Protein AF-A0A1R1PST6-F1 (afdb_monomer_lite)

Radius of gyration: 23.22 Å; chains: 1; bounding box: 46×47×78 Å

pLDDT: mean 71.59, std 16.79, range [32.56, 90.56]

Structure (mmCIF, N/CA/C/O backbone):
data_AF-A0A1R1PST6-F1
#
_entry.id   AF-A0A1R1PST6-F1
#
loop_
_atom_site.group_PDB
_atom_site.id
_atom_site.type_symbol
_atom_site.label_atom_id
_atom_site.label_alt_id
_atom_site.label_comp_id
_atom_site.label_asym_id
_atom_site.label_entity_id
_atom_site.label_seq_id
_atom_site.pdbx_PDB_ins_code
_atom_site.Cartn_x
_atom_site.Cartn_y
_atom_site.Cartn_z
_atom_site.occupancy
_atom_site.B_iso_or_equiv
_atom_site.auth_seq_id
_atom_site.auth_comp_id
_atom_site.auth_asym_id
_atom_site.auth_atom_id
_atom_site.pdbx_PDB_model_num
ATOM 1 N N . MET A 1 1 ? -26.774 -30.133 28.626 1.00 38.41 1 MET A N 1
ATOM 2 C CA . MET A 1 1 ? -25.599 -29.454 28.046 1.00 38.41 1 MET A CA 1
ATOM 3 C C . MET A 1 1 ? -25.748 -29.560 26.541 1.00 38.41 1 MET A C 1
ATOM 5 O O . MET A 1 1 ? -25.426 -30.601 25.991 1.00 38.41 1 MET A O 1
ATOM 9 N N . SER A 1 2 ? -26.369 -28.562 25.912 1.00 40.72 2 SER A N 1
ATOM 10 C CA . SER A 1 2 ? -26.544 -28.528 24.457 1.00 40.72 2 SER A CA 1
ATOM 11 C C . SER A 1 2 ? -25.652 -27.425 23.917 1.00 40.72 2 SER A C 1
ATOM 13 O O . SER A 1 2 ? -25.872 -26.252 24.216 1.00 40.72 2 SER A O 1
ATOM 15 N N . ASN A 1 3 ? -24.622 -27.833 23.184 1.00 41.47 3 ASN A N 1
ATOM 16 C CA . ASN A 1 3 ? -23.716 -26.947 22.475 1.00 41.47 3 ASN A CA 1
ATOM 17 C C . ASN A 1 3 ? -24.488 -26.320 21.313 1.00 41.47 3 ASN A C 1
ATOM 19 O O . ASN A 1 3 ? -24.920 -27.023 20.403 1.00 41.47 3 ASN A O 1
ATOM 23 N N . ASN A 1 4 ? -24.697 -25.008 21.375 1.00 40.62 4 ASN A N 1
ATOM 24 C CA . ASN A 1 4 ? -25.175 -24.224 20.247 1.00 40.62 4 ASN A CA 1
ATOM 25 C C . ASN A 1 4 ? -23.941 -23.657 19.541 1.00 40.62 4 ASN A C 1
ATOM 27 O O . ASN A 1 4 ? -23.483 -22.563 19.868 1.00 40.62 4 ASN A O 1
ATOM 31 N N . GLU A 1 5 ? -23.368 -24.435 18.625 1.00 47.00 5 GLU A N 1
ATOM 32 C CA . GLU A 1 5 ? -22.389 -23.933 17.663 1.00 47.00 5 GLU A CA 1
ATOM 33 C C . GLU A 1 5 ? -23.134 -22.990 16.715 1.00 47.00 5 GLU A C 1
ATOM 35 O O . GLU A 1 5 ? -23.803 -23.399 15.765 1.00 47.00 5 GLU A O 1
ATOM 40 N N . GLY A 1 6 ? -23.097 -21.702 17.056 1.00 45.56 6 GLY A N 1
ATOM 41 C CA . GLY A 1 6 ? -23.599 -20.631 16.215 1.00 45.56 6 GLY A CA 1
ATOM 42 C C . GLY A 1 6 ? -22.804 -20.610 14.920 1.00 45.56 6 GLY A C 1
ATOM 43 O O . GLY A 1 6 ? -21.689 -20.102 14.875 1.00 45.56 6 GLY A O 1
ATOM 44 N N . ASN A 1 7 ? -23.397 -21.179 13.877 1.00 48.12 7 ASN A N 1
ATOM 45 C CA . ASN A 1 7 ? -22.926 -21.118 12.506 1.00 48.12 7 ASN A CA 1
ATOM 46 C C . ASN A 1 7 ? -22.990 -19.650 12.043 1.00 48.12 7 ASN A C 1
ATOM 48 O O . ASN A 1 7 ? -24.009 -19.189 11.522 1.00 48.12 7 ASN A O 1
ATOM 52 N N . HIS A 1 8 ? -21.947 -18.869 12.338 1.00 51.50 8 HIS A N 1
ATOM 53 C CA . HIS A 1 8 ? -21.848 -17.489 11.886 1.00 51.50 8 HIS A CA 1
ATOM 54 C C . HIS A 1 8 ? -21.608 -17.544 10.381 1.00 51.50 8 HIS A C 1
ATOM 56 O O . HIS A 1 8 ? -20.571 -18.002 9.912 1.00 51.50 8 HIS A O 1
ATOM 62 N N . THR A 1 9 ? -22.636 -17.194 9.615 1.00 56.50 9 THR A N 1
ATOM 63 C CA . THR A 1 9 ? -22.562 -17.207 8.159 1.00 56.50 9 THR A CA 1
ATOM 64 C C . THR A 1 9 ? -21.662 -16.048 7.758 1.00 56.50 9 THR A C 1
ATOM 66 O O . THR A 1 9 ? -22.107 -14.903 7.729 1.00 56.50 9 THR A O 1
ATOM 69 N N . ASP A 1 10 ? -20.389 -16.349 7.524 1.00 71.12 10 ASP A N 1
ATOM 70 C CA . ASP A 1 10 ? -19.322 -15.387 7.243 1.00 71.12 10 ASP A CA 1
ATOM 71 C C . ASP A 1 10 ? -19.417 -14.893 5.789 1.00 71.12 10 ASP A C 1
ATOM 73 O O . ASP A 1 10 ? -18.564 -15.127 4.932 1.00 71.12 10 ASP A O 1
ATOM 77 N N . MET A 1 11 ? -20.572 -14.318 5.450 1.00 76.88 11 MET A N 1
ATOM 78 C CA . MET A 1 11 ? -20.839 -13.819 4.113 1.00 76.88 11 MET A CA 1
ATOM 79 C C . MET A 1 11 ? -20.208 -12.427 3.983 1.00 76.88 11 MET A C 1
ATOM 81 O O . MET A 1 11 ? -20.511 -11.548 4.798 1.00 76.88 11 MET A O 1
ATOM 85 N N . PRO A 1 12 ? -19.359 -12.184 2.967 1.00 81.56 12 PRO A N 1
ATOM 86 C CA . PRO A 1 12 ? -18.695 -10.900 2.816 1.00 81.56 12 PRO A CA 1
ATOM 87 C C . PRO A 1 12 ? -19.724 -9.776 2.622 1.00 81.56 12 PRO A C 1
ATOM 89 O O . PRO A 1 12 ? -20.776 -9.981 2.002 1.00 81.56 12 PRO A O 1
ATOM 92 N N . PRO A 1 13 ? -19.438 -8.565 3.125 1.00 86.12 13 PRO A N 1
ATOM 93 C CA . PRO A 1 13 ? -20.353 -7.442 3.012 1.00 86.12 13 PRO A CA 1
ATOM 94 C C . PRO A 1 13 ? -20.580 -7.057 1.543 1.00 86.12 13 PRO A C 1
ATOM 96 O O . PRO A 1 13 ? -19.712 -7.225 0.688 1.00 86.12 13 PRO A O 1
ATOM 99 N N . GLN A 1 14 ? -21.748 -6.482 1.250 1.00 83.94 14 GLN A N 1
ATOM 100 C CA . GLN A 1 14 ? -22.181 -6.156 -0.118 1.00 83.94 14 GLN A CA 1
ATOM 101 C C . GLN A 1 14 ? -21.165 -5.313 -0.903 1.00 83.94 14 GLN A C 1
ATOM 103 O O . GLN A 1 14 ? -20.931 -5.568 -2.082 1.00 83.94 14 GLN A O 1
ATOM 108 N N . TRP A 1 15 ? -20.516 -4.346 -0.249 1.00 83.38 15 TRP A N 1
ATOM 109 C CA . TRP A 1 15 ? -19.494 -3.518 -0.893 1.00 83.38 15 TRP A CA 1
ATOM 110 C C . TRP A 1 15 ? -18.277 -4.342 -1.348 1.00 83.38 15 TRP A C 1
ATOM 112 O O . TRP A 1 15 ? -17.691 -4.042 -2.386 1.00 83.38 15 TRP A O 1
ATOM 122 N N . ALA A 1 16 ? -17.908 -5.393 -0.607 1.00 86.00 16 ALA A N 1
ATOM 123 C CA . ALA A 1 16 ? -16.779 -6.252 -0.952 1.00 86.00 16 ALA A CA 1
ATOM 124 C C . ALA A 1 16 ? -17.117 -7.104 -2.180 1.00 86.00 16 ALA A C 1
ATOM 126 O O . ALA A 1 16 ? -16.324 -7.168 -3.116 1.00 86.00 16 ALA A O 1
ATOM 127 N N . LEU A 1 17 ? -18.332 -7.663 -2.224 1.00 87.69 17 LEU A N 1
ATOM 128 C CA . LEU A 1 17 ? -18.841 -8.401 -3.384 1.00 87.69 17 LEU A CA 1
ATOM 129 C C . LEU A 1 17 ? -18.852 -7.541 -4.654 1.00 87.69 17 LEU A C 1
ATOM 131 O O . LEU A 1 17 ? -18.402 -7.996 -5.704 1.00 87.69 17 LEU A O 1
ATOM 135 N N . GLN A 1 18 ? -19.299 -6.285 -4.547 1.00 87.12 18 GLN A N 1
ATOM 136 C CA . GLN A 1 18 ? -19.292 -5.337 -5.665 1.00 87.12 18 GLN A CA 1
ATOM 137 C C . GLN A 1 18 ? -17.876 -5.087 -6.196 1.00 87.12 18 GLN A C 1
ATOM 139 O O . GLN A 1 18 ? -17.662 -5.110 -7.406 1.00 87.12 18 GLN A O 1
ATOM 144 N N . LEU A 1 19 ? -16.892 -4.879 -5.314 1.00 85.75 19 LEU A N 1
ATOM 145 C CA . LEU A 1 19 ? -15.499 -4.695 -5.731 1.00 85.75 19 LEU A CA 1
ATOM 146 C C . LEU A 1 19 ? -14.936 -5.949 -6.406 1.00 85.75 19 LEU A C 1
ATOM 148 O O . LEU A 1 19 ? -14.288 -5.840 -7.446 1.00 85.75 19 LEU A O 1
ATOM 152 N N . THR A 1 20 ? -15.216 -7.136 -5.863 1.00 87.38 20 THR A N 1
ATOM 153 C CA . THR A 1 20 ? -14.805 -8.404 -6.478 1.00 87.38 20 THR A CA 1
ATOM 154 C C . THR A 1 20 ? -15.401 -8.574 -7.875 1.00 87.38 20 THR A C 1
ATOM 156 O O . THR A 1 20 ? -14.705 -8.995 -8.797 1.00 87.38 20 THR A O 1
ATOM 159 N N . GLU A 1 21 ? -16.674 -8.231 -8.061 1.00 89.62 21 GLU A N 1
ATOM 160 C CA . GLU A 1 21 ? -17.330 -8.288 -9.368 1.00 89.62 21 GLU A CA 1
ATOM 161 C C . GLU A 1 21 ? -16.710 -7.301 -10.367 1.00 89.62 21 GLU A C 1
ATOM 163 O O . GLU A 1 21 ? -16.428 -7.672 -11.509 1.00 89.62 21 GLU A O 1
ATOM 168 N N . GLN A 1 22 ? -16.418 -6.069 -9.933 1.00 85.81 22 GLN A N 1
ATOM 169 C CA . GLN A 1 22 ? -15.731 -5.080 -10.769 1.00 85.81 22 GLN A CA 1
ATOM 170 C C . GLN A 1 22 ? -14.346 -5.571 -11.214 1.00 85.81 22 GLN A C 1
ATOM 172 O O . GLN A 1 22 ? -14.005 -5.428 -12.388 1.00 85.81 22 GLN A O 1
ATOM 177 N N . ILE A 1 23 ? -13.567 -6.190 -10.320 1.00 88.38 23 ILE A N 1
ATOM 178 C CA . ILE A 1 23 ? -12.255 -6.764 -10.660 1.00 88.38 23 ILE A CA 1
ATOM 179 C C . ILE A 1 23 ? -12.405 -7.865 -11.718 1.00 88.38 23 ILE A C 1
ATOM 181 O O . ILE A 1 23 ? -11.760 -7.791 -12.763 1.00 88.38 23 ILE A O 1
ATOM 185 N N . LYS A 1 24 ? -13.321 -8.823 -11.518 1.00 88.38 24 LYS A N 1
ATOM 186 C CA . LYS A 1 24 ? -13.577 -9.907 -12.488 1.00 88.38 24 LYS A CA 1
ATOM 187 C C . LYS A 1 24 ? -13.981 -9.381 -13.865 1.00 88.38 24 LYS A C 1
ATOM 189 O O . LYS A 1 24 ? -13.565 -9.915 -14.897 1.00 88.38 24 LYS A O 1
ATOM 194 N N . LEU A 1 25 ? -14.786 -8.320 -13.900 1.00 90.56 25 LEU A N 1
ATOM 195 C CA . LEU A 1 25 ? -15.172 -7.667 -15.148 1.00 90.56 25 LEU A CA 1
ATOM 196 C C . LEU A 1 25 ? -13.955 -7.066 -15.866 1.00 90.56 25 LEU A C 1
ATOM 198 O O . LEU A 1 25 ? -13.836 -7.198 -17.086 1.00 90.56 25 LEU A O 1
ATOM 202 N N . LEU A 1 26 ? -13.050 -6.420 -15.129 1.00 81.50 26 LEU A N 1
ATOM 203 C CA . LEU A 1 26 ? -11.820 -5.853 -15.685 1.00 81.50 26 LEU A CA 1
ATOM 204 C C . LEU A 1 26 ? -10.879 -6.942 -16.215 1.00 81.50 26 LEU A C 1
ATOM 206 O O . LEU A 1 26 ? -10.379 -6.813 -17.330 1.00 81.50 26 LEU A O 1
ATOM 210 N N . GLU A 1 27 ? -10.697 -8.038 -15.481 1.00 86.50 27 GLU A N 1
ATOM 211 C CA . GLU A 1 27 ? -9.893 -9.191 -15.916 1.00 86.50 27 GLU A CA 1
ATOM 212 C C . GLU A 1 27 ? -10.449 -9.827 -17.197 1.00 86.50 27 GLU A C 1
ATOM 214 O O . GLU A 1 27 ? -9.701 -10.147 -18.125 1.00 86.50 27 GLU A O 1
ATOM 219 N N . THR A 1 28 ? -11.777 -9.946 -17.291 1.00 87.94 28 THR A N 1
ATOM 220 C CA . THR A 1 28 ? -12.460 -10.454 -18.490 1.00 87.94 28 THR A CA 1
ATOM 221 C C . THR A 1 28 ? -12.220 -9.536 -19.691 1.00 87.94 28 THR A C 1
ATOM 223 O O . THR A 1 28 ? -11.921 -10.010 -20.789 1.00 87.94 28 THR A O 1
ATOM 226 N N . ARG A 1 29 ? -12.287 -8.212 -19.489 1.00 79.50 29 ARG A N 1
ATOM 227 C CA . ARG A 1 29 ? -11.980 -7.220 -20.533 1.00 79.50 29 ARG A CA 1
ATOM 228 C C . ARG A 1 29 ? -10.528 -7.325 -20.994 1.00 79.50 29 ARG A C 1
ATOM 230 O O . ARG A 1 29 ? -10.291 -7.389 -22.197 1.00 79.50 29 ARG A O 1
ATOM 237 N N . LEU A 1 30 ? -9.575 -7.410 -20.067 1.00 75.50 30 LEU A N 1
ATOM 238 C CA . LEU A 1 30 ? -8.151 -7.569 -20.385 1.00 75.50 30 LEU A CA 1
ATOM 239 C C . LEU A 1 30 ? -7.878 -8.870 -21.155 1.00 75.50 30 LEU A C 1
ATOM 241 O O . LEU A 1 30 ? -7.162 -8.856 -22.152 1.00 75.50 30 LEU A O 1
ATOM 245 N N . SER A 1 31 ? -8.527 -9.970 -20.768 1.00 74.56 31 SER A N 1
ATOM 246 C CA . SER A 1 31 ? -8.419 -11.265 -21.455 1.00 74.56 31 SER A CA 1
ATOM 247 C C . SER A 1 31 ? -9.008 -11.244 -22.873 1.00 74.56 31 SER A C 1
ATOM 249 O O . SER A 1 31 ? -8.560 -11.984 -23.748 1.00 74.56 31 SER A O 1
ATOM 251 N N . SER A 1 32 ? -10.001 -10.385 -23.129 1.00 61.50 32 SER A N 1
ATOM 252 C CA . SER A 1 32 ? -10.612 -10.223 -24.455 1.00 61.50 32 SER A CA 1
ATOM 253 C C . SER A 1 32 ? -9.773 -9.383 -25.431 1.00 61.50 32 SER A C 1
ATOM 255 O O . SER A 1 32 ? -9.890 -9.568 -26.639 1.00 61.50 32 SER A O 1
ATOM 257 N N . VAL A 1 33 ? -8.878 -8.522 -24.928 1.00 55.41 33 VAL A N 1
ATOM 258 C CA . VAL A 1 33 ? -7.982 -7.675 -25.745 1.00 55.41 33 VAL A CA 1
ATOM 259 C C . VAL A 1 33 ? -6.796 -8.471 -26.329 1.00 55.41 33 VAL A C 1
ATOM 261 O O . VAL A 1 33 ? -6.158 -8.022 -27.275 1.00 55.41 33 VAL A O 1
ATOM 264 N N . GLY A 1 34 ? -6.538 -9.692 -25.843 1.00 47.00 34 GLY A N 1
ATOM 265 C CA . GLY A 1 34 ? -5.442 -10.563 -26.297 1.00 47.00 34 GLY A CA 1
ATOM 266 C C . GLY A 1 34 ? -5.690 -11.391 -27.570 1.00 47.00 34 GLY A C 1
ATOM 267 O O . GLY A 1 34 ? -4.836 -12.196 -27.929 1.00 47.00 34 GLY A O 1
ATOM 268 N N . ARG A 1 35 ? -6.831 -11.240 -28.258 1.00 40.50 35 ARG A N 1
ATOM 269 C CA . ARG A 1 35 ? -7.097 -11.887 -29.561 1.00 40.50 35 ARG A CA 1
ATOM 270 C C . ARG A 1 35 ? -7.382 -10.844 -30.639 1.00 40.50 35 ARG A C 1
ATOM 272 O O . ARG A 1 35 ? -8.520 -10.660 -31.060 1.00 40.50 35 ARG A O 1
ATOM 279 N N . GLY A 1 36 ? -6.329 -10.162 -31.082 1.00 37.09 36 GLY A N 1
ATOM 280 C CA . GLY A 1 36 ? -6.323 -9.564 -32.418 1.00 37.09 36 GLY A CA 1
ATOM 281 C C . GLY A 1 36 ? -6.257 -10.676 -33.477 1.00 37.09 36 GLY A C 1
ATOM 282 O O . GLY A 1 36 ? -5.661 -11.718 -33.202 1.00 37.09 36 GLY A O 1
ATOM 283 N N . PRO A 1 37 ? -6.895 -10.514 -34.649 1.00 39.12 37 PRO A N 1
ATOM 284 C CA . PRO A 1 37 ? -6.870 -11.527 -35.697 1.00 39.12 37 PRO A CA 1
ATOM 285 C C . PRO A 1 37 ? -5.446 -11.710 -36.236 1.00 39.12 37 PRO A C 1
ATOM 287 O O . PRO A 1 37 ? -4.715 -10.733 -36.400 1.00 39.12 37 PRO A O 1
ATOM 290 N N . ASP A 1 38 ? -5.079 -12.960 -36.529 1.00 37.66 38 ASP A N 1
ATOM 291 C CA . ASP A 1 38 ? -3.867 -13.330 -37.259 1.00 37.66 38 ASP A CA 1
ATOM 292 C C . ASP A 1 38 ? -3.796 -12.547 -38.579 1.00 37.66 38 ASP A C 1
ATOM 294 O O . ASP A 1 38 ? -4.468 -12.880 -39.559 1.00 37.66 38 ASP A O 1
ATOM 298 N N . ILE A 1 39 ? -2.984 -11.489 -38.626 1.00 38.25 39 ILE A N 1
ATOM 299 C CA . ILE A 1 39 ? -2.639 -10.845 -39.891 1.00 38.25 39 ILE A CA 1
ATOM 300 C C . ILE A 1 39 ? -1.515 -11.669 -40.509 1.00 38.25 39 ILE A C 1
ATOM 302 O O . ILE A 1 39 ? -0.342 -11.536 -40.159 1.00 38.25 39 ILE A O 1
ATOM 306 N N . ALA A 1 40 ? -1.903 -12.556 -41.425 1.00 35.28 40 ALA A N 1
ATOM 307 C CA . ALA A 1 40 ? -0.992 -13.208 -42.350 1.00 35.28 40 ALA A CA 1
ATOM 308 C C . ALA A 1 40 ? -0.087 -12.156 -43.017 1.00 35.28 40 ALA A C 1
ATOM 310 O O . ALA A 1 40 ? -0.570 -11.144 -43.527 1.00 35.28 40 ALA A O 1
ATOM 311 N N . MET A 1 41 ? 1.227 -12.403 -43.009 1.00 39.97 41 MET A N 1
ATOM 312 C CA . MET A 1 41 ? 2.223 -11.573 -43.689 1.00 39.97 41 MET A CA 1
ATOM 313 C C . MET A 1 41 ? 1.859 -11.398 -45.171 1.00 39.97 41 MET A C 1
ATOM 315 O O . MET A 1 41 ? 2.040 -12.315 -45.971 1.00 39.97 41 MET A O 1
ATOM 319 N N . ALA A 1 42 ? 1.408 -10.204 -45.544 1.00 34.28 42 ALA A N 1
ATOM 320 C CA . ALA A 1 42 ? 1.399 -9.731 -46.923 1.00 34.28 42 ALA A CA 1
ATOM 321 C C . ALA A 1 42 ? 2.413 -8.578 -47.054 1.00 34.28 42 ALA A C 1
ATOM 323 O O . ALA A 1 42 ? 2.571 -7.796 -46.112 1.00 34.28 42 ALA A O 1
ATOM 324 N N . PRO A 1 43 ? 3.154 -8.491 -48.173 1.00 36.66 43 PRO A N 1
ATOM 325 C CA . PRO A 1 43 ? 4.300 -7.603 -48.293 1.00 36.66 43 PRO A CA 1
ATOM 326 C C . PRO A 1 43 ? 3.859 -6.144 -48.423 1.00 36.66 43 PRO A C 1
ATOM 328 O O . PRO A 1 43 ? 2.918 -5.817 -49.142 1.00 36.66 43 PRO A O 1
ATOM 331 N N . VAL A 1 44 ? 4.586 -5.282 -47.719 1.00 38.38 44 VAL A N 1
ATOM 332 C CA . VAL A 1 44 ? 4.362 -3.840 -47.587 1.00 38.38 44 VAL A CA 1
ATOM 333 C C . VAL A 1 44 ? 4.651 -3.126 -48.916 1.00 38.38 44 VAL A C 1
ATOM 335 O O . VAL A 1 44 ? 5.806 -3.146 -49.352 1.00 38.38 44 VAL A O 1
ATOM 338 N N . PRO A 1 45 ? 3.684 -2.446 -49.564 1.00 32.56 45 PRO A N 1
ATOM 339 C CA . PRO A 1 45 ? 4.017 -1.384 -50.492 1.00 32.56 45 PRO A CA 1
ATOM 340 C C . PRO A 1 45 ? 4.276 -0.100 -49.700 1.00 32.56 45 PRO A C 1
ATOM 342 O O . PRO A 1 45 ? 3.531 0.277 -48.797 1.00 32.56 45 PRO A O 1
ATOM 345 N N . ALA A 1 46 ? 5.395 0.531 -50.029 1.00 41.56 46 ALA A N 1
ATOM 346 C CA . ALA A 1 46 ? 5.860 1.759 -49.423 1.00 41.56 46 ALA A CA 1
ATOM 347 C C . ALA A 1 46 ? 4.873 2.922 -49.615 1.00 41.56 46 ALA A C 1
ATOM 349 O O . ALA A 1 46 ? 4.285 3.076 -50.685 1.00 41.56 46 ALA A O 1
ATOM 350 N N . SER A 1 47 ? 4.857 3.789 -48.600 1.00 52.00 47 SER A N 1
ATOM 351 C CA . SER A 1 47 ? 4.440 5.194 -48.657 1.00 52.00 47 SER A CA 1
ATOM 352 C C . SER A 1 47 ? 2.934 5.446 -48.710 1.00 52.00 47 SER A C 1
ATOM 354 O O . SER A 1 47 ? 2.361 5.468 -49.788 1.00 52.00 47 SER A O 1
ATOM 356 N N . VAL A 1 48 ? 2.327 5.744 -47.558 1.00 42.00 48 VAL A N 1
ATOM 357 C CA . VAL A 1 48 ? 1.547 6.973 -47.308 1.00 42.00 48 VAL A CA 1
ATOM 358 C C . VAL A 1 48 ? 1.172 7.054 -45.824 1.00 42.00 48 VAL A C 1
ATOM 360 O O . VAL A 1 48 ? 0.879 6.044 -45.199 1.00 42.00 48 VAL A O 1
ATOM 363 N N . ASP A 1 49 ? 1.224 8.284 -45.316 1.0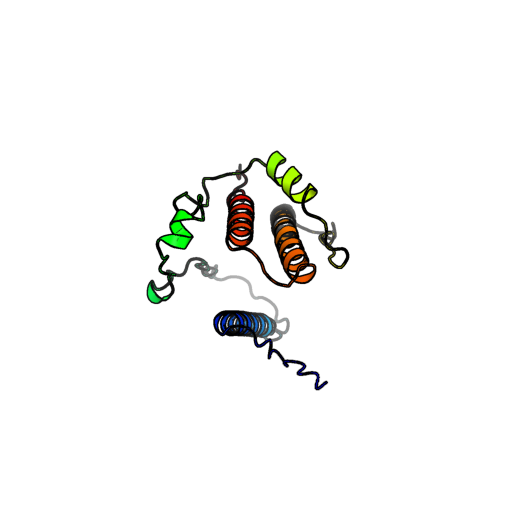0 38.22 49 ASP A N 1
ATOM 364 C CA . ASP A 1 49 ? 0.606 8.818 -44.103 1.00 38.22 49 ASP A CA 1
ATOM 365 C C . ASP A 1 49 ? 0.927 8.184 -42.743 1.00 38.22 49 ASP A C 1
ATOM 367 O O . ASP A 1 49 ? 0.554 7.069 -42.390 1.00 38.22 49 ASP A O 1
ATOM 371 N N . ALA A 1 50 ? 1.588 9.001 -41.919 1.00 48.38 50 ALA A N 1
ATOM 372 C CA . ALA A 1 50 ? 1.615 8.848 -40.479 1.00 48.38 50 ALA A CA 1
ATOM 373 C C . ALA A 1 50 ? 0.177 8.943 -39.945 1.00 48.38 50 ALA A C 1
ATOM 375 O O . ALA A 1 50 ? -0.313 10.031 -39.639 1.00 48.38 50 ALA A O 1
ATOM 376 N N . GLU A 1 51 ? -0.507 7.803 -39.840 1.00 45.66 51 GLU A N 1
ATOM 377 C CA . GLU A 1 51 ? -1.715 7.708 -39.034 1.00 45.66 51 GLU A CA 1
ATOM 378 C C . GLU A 1 51 ? -1.351 8.057 -37.588 1.00 45.66 51 GLU A C 1
ATOM 380 O O . GLU A 1 51 ? -0.530 7.415 -36.928 1.00 45.66 51 GLU A O 1
ATOM 385 N N . MET A 1 52 ? -1.950 9.154 -37.134 1.00 43.41 52 MET A N 1
ATOM 386 C CA . MET A 1 52 ? -1.918 9.654 -35.774 1.00 43.41 52 MET A CA 1
ATOM 387 C C . MET A 1 52 ? -2.347 8.527 -34.832 1.00 43.41 52 MET A C 1
ATOM 389 O O . MET A 1 52 ? -3.532 8.209 -34.739 1.00 43.41 52 MET A O 1
ATOM 393 N N . VAL A 1 53 ? -1.382 7.918 -34.134 1.00 51.28 53 VAL A N 1
ATOM 394 C CA . VAL A 1 53 ? -1.667 7.052 -32.985 1.00 51.28 53 VAL A CA 1
ATOM 395 C C . VAL A 1 53 ? -2.598 7.859 -32.074 1.00 51.28 53 VAL A C 1
ATOM 397 O O . VAL A 1 53 ? -2.195 8.950 -31.656 1.00 51.28 53 VAL A O 1
ATOM 400 N N . PRO A 1 54 ? -3.844 7.416 -31.810 1.00 47.69 54 PRO A N 1
ATOM 401 C CA . PRO A 1 54 ? -4.767 8.212 -31.022 1.00 47.69 54 PRO A CA 1
ATOM 402 C C . PRO A 1 54 ? -4.143 8.399 -29.648 1.00 47.69 54 PRO A C 1
ATOM 404 O O . PRO A 1 54 ? -3.791 7.421 -28.985 1.00 47.69 54 PRO A O 1
ATOM 407 N N . GLU A 1 55 ? -3.975 9.650 -29.236 1.00 49.97 55 GLU A N 1
ATOM 408 C CA . GLU A 1 55 ? -3.551 9.992 -27.889 1.00 49.97 55 GLU A CA 1
ATOM 409 C C . GLU A 1 55 ? -4.562 9.370 -26.921 1.00 49.97 55 GLU A C 1
ATOM 411 O O . GLU A 1 55 ? -5.706 9.815 -26.805 1.00 49.97 55 GLU A O 1
ATOM 416 N N . VAL A 1 56 ? -4.180 8.255 -26.295 1.00 50.91 56 VAL A N 1
ATOM 417 C CA . VAL A 1 56 ? -5.047 7.544 -25.361 1.00 50.91 56 VAL A CA 1
ATOM 418 C C . VAL A 1 56 ? -5.212 8.463 -24.156 1.00 50.91 56 VAL A C 1
ATOM 420 O O . VAL A 1 56 ? -4.325 8.571 -23.313 1.00 50.91 56 VAL A O 1
ATOM 423 N N . GLN A 1 57 ? -6.333 9.182 -24.084 1.00 46.94 57 GLN A N 1
ATOM 424 C CA . GLN A 1 57 ? -6.684 9.973 -22.909 1.00 46.94 57 GLN A CA 1
ATOM 425 C C . GLN A 1 57 ? -6.912 9.022 -21.729 1.00 46.94 57 GLN A C 1
ATOM 427 O O . GLN A 1 57 ? -8.010 8.519 -21.508 1.00 46.94 57 GLN A O 1
ATOM 432 N N . TYR A 1 58 ? -5.864 8.789 -20.938 1.00 55.75 58 TYR A N 1
ATOM 433 C CA . TYR A 1 58 ? -5.940 8.005 -19.701 1.00 55.75 58 TYR A CA 1
ATOM 434 C C . TYR A 1 58 ? -6.760 8.707 -18.600 1.00 55.75 58 TYR A C 1
ATOM 436 O O . TYR A 1 58 ? -7.102 8.091 -17.592 1.00 55.75 58 TYR A O 1
ATOM 444 N N . VAL A 1 59 ? -7.100 9.989 -18.783 1.00 53.56 59 VAL A N 1
ATOM 445 C CA . VAL A 1 59 ? -7.858 10.803 -17.823 1.00 53.56 59 VAL A CA 1
ATOM 446 C C . VAL A 1 59 ? -9.256 11.082 -18.369 1.00 53.56 59 VAL A C 1
ATOM 448 O O . VAL A 1 59 ? -9.550 12.154 -18.892 1.00 53.56 59 VAL A O 1
ATOM 451 N N . VAL A 1 60 ? -10.148 10.105 -18.232 1.00 65.56 60 VAL A N 1
ATOM 452 C CA . VAL A 1 60 ? -11.583 10.326 -18.447 1.00 65.56 60 VAL A CA 1
ATOM 453 C C . VAL A 1 60 ? -12.143 11.047 -17.221 1.00 65.56 60 VAL A C 1
ATOM 455 O O . VAL A 1 60 ? -11.970 10.585 -16.090 1.00 65.56 60 VAL A O 1
ATOM 458 N N . LYS A 1 61 ? -12.826 12.184 -17.418 1.00 61.53 61 LYS A N 1
ATOM 459 C CA . LYS A 1 61 ? -13.480 12.922 -16.325 1.00 61.53 61 LYS A CA 1
ATOM 460 C C . LYS A 1 61 ? -14.498 12.009 -15.634 1.00 61.53 61 LYS A C 1
ATOM 462 O O . LYS A 1 61 ? -15.523 11.659 -16.218 1.00 61.53 61 LYS A O 1
ATOM 467 N N . ARG A 1 62 ? -14.212 11.621 -14.388 1.00 65.12 62 ARG A N 1
ATOM 468 C CA . ARG A 1 62 ? -15.096 10.768 -13.586 1.00 65.12 62 ARG A CA 1
ATOM 469 C C . ARG A 1 62 ? -16.420 11.504 -13.311 1.00 65.12 62 ARG A C 1
ATOM 471 O O . ARG A 1 62 ? -16.382 12.660 -12.889 1.00 65.12 62 ARG A O 1
ATOM 478 N N . PRO A 1 63 ? -17.588 10.873 -13.526 1.00 75.06 63 PRO A N 1
ATOM 479 C CA . PRO A 1 63 ? -18.864 11.447 -13.109 1.00 75.06 63 PRO A CA 1
ATOM 480 C C . PRO A 1 63 ? -18.929 11.585 -11.582 1.00 75.06 63 PRO A C 1
ATOM 482 O O . PRO A 1 63 ? -18.677 10.616 -10.867 1.00 75.06 63 PRO A O 1
ATOM 485 N N . ALA A 1 64 ? -19.327 12.762 -11.088 1.00 67.38 64 ALA A N 1
ATOM 486 C CA . ALA A 1 64 ? -19.395 13.069 -9.652 1.00 67.38 64 ALA A CA 1
ATOM 487 C C . ALA A 1 64 ? -20.349 12.151 -8.859 1.00 67.38 64 ALA A C 1
ATOM 489 O O . ALA A 1 64 ? -20.295 12.074 -7.636 1.00 67.38 64 ALA A O 1
ATOM 490 N N . THR A 1 65 ? -21.229 11.423 -9.550 1.00 70.94 65 THR A N 1
ATOM 491 C CA . THR A 1 65 ? -22.112 10.409 -8.960 1.00 70.94 65 THR A CA 1
ATOM 492 C C . THR A 1 65 ? -21.354 9.242 -8.325 1.00 70.94 65 THR A C 1
ATOM 494 O O . THR A 1 65 ? -21.926 8.549 -7.491 1.00 70.94 65 THR A O 1
ATOM 497 N N . TYR A 1 66 ? -20.091 9.023 -8.700 1.00 69.75 66 TYR A N 1
ATOM 498 C CA . TYR A 1 66 ? -19.235 7.968 -8.150 1.00 69.75 66 TYR A CA 1
ATOM 499 C C . TYR A 1 66 ? -18.297 8.458 -7.039 1.00 69.75 66 TYR A C 1
ATOM 501 O O . TYR A 1 66 ? -17.475 7.680 -6.550 1.00 69.75 66 TYR A O 1
ATOM 509 N N . ASP A 1 67 ? -18.381 9.732 -6.652 1.00 79.50 67 ASP A N 1
ATOM 510 C CA . ASP A 1 67 ? -17.518 10.283 -5.614 1.00 79.50 67 ASP A CA 1
ATOM 511 C C . ASP A 1 67 ? -18.014 9.864 -4.226 1.00 79.50 67 ASP A C 1
ATOM 513 O O . ASP A 1 67 ? -19.187 10.026 -3.871 1.00 79.50 67 ASP A O 1
ATOM 517 N N . LEU A 1 68 ? -17.098 9.334 -3.413 1.00 80.12 68 LEU A N 1
ATOM 518 C CA . LEU A 1 68 ? -17.386 8.973 -2.031 1.00 80.12 68 LEU A CA 1
ATOM 519 C C . LEU A 1 68 ? -17.632 10.246 -1.211 1.00 80.12 68 LEU A C 1
ATOM 521 O O . LEU A 1 68 ? -16.714 11.030 -0.962 1.00 80.12 68 LEU A O 1
ATOM 525 N N . LYS A 1 69 ? -18.865 10.430 -0.734 1.00 82.31 69 LYS A N 1
ATOM 526 C CA . LYS A 1 69 ? -19.190 11.494 0.222 1.00 82.31 69 LYS A CA 1
ATOM 527 C C . LYS A 1 69 ? -18.641 11.126 1.597 1.00 82.31 69 LYS A C 1
ATOM 529 O O . LYS A 1 69 ? -19.177 10.256 2.278 1.00 82.31 69 LYS A O 1
ATOM 534 N N . LEU A 1 70 ? -17.560 11.790 1.993 1.00 76.94 70 LEU A N 1
ATOM 535 C CA . LEU A 1 70 ? -16.920 11.575 3.286 1.00 76.94 70 LEU A CA 1
ATOM 536 C C . LEU A 1 70 ? -17.779 12.138 4.418 1.00 76.94 70 LEU A C 1
ATOM 538 O O . LEU A 1 70 ? -18.082 13.332 4.454 1.00 76.94 70 LEU A O 1
ATOM 542 N N . PHE A 1 71 ? -18.116 11.282 5.378 1.00 81.19 71 PHE A N 1
ATOM 543 C CA . PHE A 1 71 ? -18.650 11.727 6.659 1.00 81.19 71 PHE A CA 1
ATOM 544 C C . PHE A 1 71 ? -17.554 12.432 7.484 1.00 81.19 71 PHE A C 1
ATOM 546 O O . PHE A 1 71 ? -16.363 12.169 7.275 1.00 81.19 71 PHE A O 1
ATOM 553 N N . PRO A 1 72 ? -17.918 13.309 8.439 1.00 80.88 72 PRO A N 1
ATOM 554 C CA . PRO A 1 72 ? -16.942 14.033 9.259 1.00 80.88 72 PRO A CA 1
ATOM 555 C C . PRO A 1 72 ? -15.988 13.105 10.018 1.00 80.88 72 PRO A C 1
ATOM 557 O O . PRO A 1 72 ? -14.816 13.415 10.197 1.00 80.88 72 PRO A O 1
ATOM 560 N N . GLU A 1 73 ? -16.475 11.937 10.431 1.00 84.38 73 GLU A N 1
ATOM 561 C CA . GLU A 1 73 ? -15.712 10.984 11.231 1.00 84.38 73 GLU A CA 1
ATOM 562 C C . GLU A 1 73 ? -14.449 10.435 10.528 1.00 84.38 73 GLU A C 1
ATOM 564 O O . GLU A 1 73 ? -13.363 10.612 11.084 1.00 84.38 73 GLU A O 1
ATOM 569 N N . PRO A 1 74 ? -14.515 9.823 9.323 1.00 80.56 74 PRO A N 1
ATOM 570 C CA . PRO A 1 74 ? -13.315 9.442 8.572 1.00 80.56 74 PRO A CA 1
ATOM 571 C C . PRO A 1 74 ? -12.410 10.620 8.211 1.00 80.56 74 PRO A C 1
ATOM 573 O O . PRO A 1 74 ? -11.190 10.467 8.186 1.00 80.56 74 PRO A O 1
ATOM 576 N N . ARG A 1 75 ? -13.001 11.789 7.930 1.00 84.44 75 ARG A N 1
ATOM 577 C CA . ARG A 1 75 ? -12.248 13.001 7.590 1.00 84.4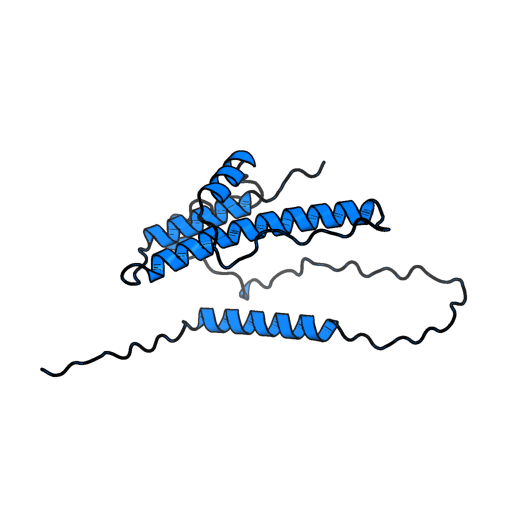4 75 ARG A CA 1
ATOM 578 C C . ARG A 1 75 ? -11.359 13.454 8.747 1.00 84.44 75 ARG A C 1
ATOM 580 O O . ARG A 1 75 ? -10.203 13.773 8.522 1.00 84.44 75 ARG A O 1
ATOM 587 N N . ASN A 1 76 ? -11.879 13.415 9.973 1.00 85.00 76 ASN A N 1
ATOM 588 C CA . ASN A 1 76 ? -11.135 13.806 11.171 1.00 85.00 76 ASN A CA 1
ATOM 589 C C . ASN A 1 76 ? -10.142 12.729 11.634 1.00 85.00 76 ASN A C 1
ATOM 591 O O . ASN A 1 76 ? -9.115 13.054 12.222 1.00 85.00 76 ASN A O 1
ATOM 595 N N . ALA A 1 77 ? -10.448 11.450 11.400 1.00 85.38 77 ALA A N 1
ATOM 596 C CA . ALA A 1 77 ? -9.601 10.337 11.828 1.00 85.38 77 ALA A CA 1
ATOM 597 C C . ALA A 1 77 ? -8.355 10.153 10.941 1.00 85.38 77 ALA A C 1
ATOM 599 O O . ALA A 1 77 ? -7.290 9.773 11.428 1.00 85.38 77 ALA A O 1
ATOM 600 N N . ILE A 1 78 ? -8.473 10.425 9.639 1.00 84.56 78 ILE A N 1
ATOM 601 C CA . ILE A 1 78 ? -7.373 10.277 8.684 1.00 84.56 78 ILE A CA 1
ATOM 602 C C . ILE A 1 78 ? -6.745 11.647 8.439 1.00 84.56 78 ILE A C 1
ATOM 604 O O . ILE A 1 78 ? -7.234 12.453 7.649 1.00 84.56 78 ILE A O 1
ATOM 608 N N . THR A 1 79 ? -5.620 11.900 9.100 1.00 77.06 79 THR A N 1
ATOM 609 C CA . THR A 1 79 ? -4.983 13.229 9.144 1.00 77.06 79 THR A CA 1
ATOM 610 C C . THR A 1 79 ? -4.435 13.713 7.795 1.00 77.06 79 THR A C 1
ATOM 612 O O . THR A 1 79 ? -4.168 14.904 7.622 1.00 77.06 79 THR A O 1
ATOM 615 N N . SER A 1 80 ? -4.259 12.811 6.826 1.00 79.12 80 SER A N 1
ATOM 616 C CA . SER A 1 80 ? -3.831 13.127 5.459 1.00 79.12 80 SER A CA 1
ATOM 617 C C . SER A 1 80 ? -4.987 13.413 4.492 1.00 79.12 80 SER A C 1
ATOM 619 O O . SER A 1 80 ? -4.724 13.772 3.349 1.00 79.12 80 SER A O 1
ATOM 621 N N . MET A 1 81 ? -6.253 13.310 4.922 1.00 82.19 81 MET A N 1
ATOM 622 C CA . MET A 1 81 ? -7.424 13.437 4.037 1.00 82.19 81 MET A CA 1
ATOM 623 C C . MET A 1 81 ? -7.535 14.810 3.352 1.00 82.19 81 MET A C 1
ATOM 625 O O . MET A 1 81 ? -7.953 14.881 2.200 1.00 82.19 81 MET A O 1
ATOM 629 N N . ASP A 1 82 ? -7.155 15.884 4.048 1.00 79.31 82 ASP A N 1
ATOM 630 C CA . ASP A 1 82 ? -7.192 17.260 3.530 1.00 79.31 82 ASP A CA 1
ATOM 631 C C . ASP A 1 82 ? -5.849 17.716 2.922 1.00 79.31 82 ASP A C 1
ATOM 633 O O . ASP A 1 82 ? -5.723 18.852 2.462 1.00 79.31 82 ASP A O 1
ATOM 637 N N . LYS A 1 83 ? -4.824 16.853 2.928 1.00 78.94 83 LYS A N 1
ATOM 638 C CA . LYS A 1 83 ? -3.503 17.163 2.366 1.00 78.94 83 LYS A CA 1
ATOM 639 C C . LYS A 1 83 ? -3.460 16.807 0.881 1.00 78.94 83 LYS A C 1
ATOM 641 O O . LYS A 1 83 ? -4.112 15.871 0.427 1.00 78.94 83 LYS A O 1
ATOM 646 N N . ASP A 1 84 ? -2.647 17.540 0.121 1.00 78.25 84 ASP A N 1
ATOM 647 C CA . ASP A 1 84 ? -2.383 17.203 -1.278 1.00 78.25 84 ASP A CA 1
ATOM 648 C C . ASP A 1 84 ? -1.582 15.893 -1.357 1.00 78.25 84 ASP A C 1
ATOM 650 O O . ASP A 1 84 ? -0.414 15.833 -0.956 1.00 78.25 84 ASP A O 1
ATOM 654 N N . PHE A 1 85 ? -2.241 14.862 -1.888 1.00 73.31 85 PHE A N 1
ATOM 655 C CA . PHE A 1 85 ? -1.747 13.493 -2.023 1.00 73.31 85 PHE A CA 1
ATOM 656 C C . PHE A 1 85 ? -0.376 13.409 -2.706 1.00 73.31 85 PHE A C 1
ATOM 658 O O . PHE A 1 85 ? 0.453 12.597 -2.312 1.00 73.31 85 PHE A O 1
ATOM 665 N N . PHE A 1 86 ? -0.107 14.265 -3.697 1.00 72.31 86 PHE A N 1
ATOM 666 C CA . PHE A 1 86 ? 1.138 14.225 -4.473 1.00 72.31 86 PHE A CA 1
ATOM 667 C C . PHE A 1 86 ? 2.251 15.102 -3.884 1.00 72.31 86 PHE A C 1
ATOM 669 O O . PHE A 1 86 ? 3.394 15.0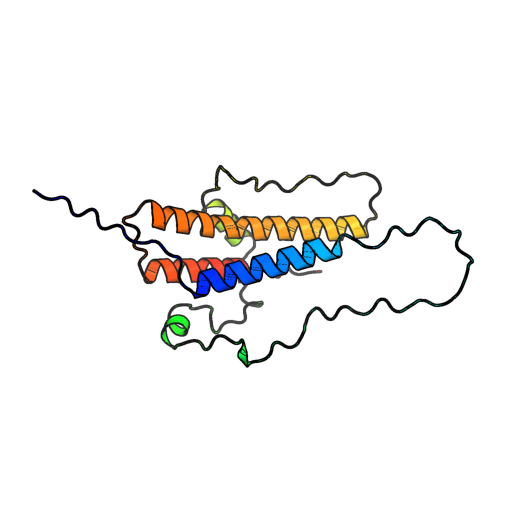46 -4.339 1.00 72.31 86 PHE A O 1
ATOM 676 N N . LYS A 1 87 ? 1.937 15.940 -2.887 1.00 68.75 87 LYS A N 1
ATOM 677 C CA . LYS A 1 87 ? 2.905 16.873 -2.284 1.00 68.75 87 LYS A CA 1
ATOM 678 C C . LYS A 1 87 ? 3.424 16.422 -0.925 1.00 68.75 87 LYS A C 1
ATOM 680 O O . LYS A 1 87 ? 4.483 16.890 -0.513 1.00 68.75 87 LYS A O 1
ATOM 685 N N . SER A 1 88 ? 2.723 15.535 -0.219 1.00 60.44 88 SER A N 1
ATOM 686 C CA . SER A 1 88 ? 3.212 14.986 1.049 1.00 60.44 88 SER A CA 1
ATOM 687 C C . SER A 1 88 ? 4.141 13.798 0.787 1.00 60.44 88 SER A C 1
ATOM 689 O O . SER A 1 88 ? 3.676 12.674 0.623 1.00 60.44 88 SER A O 1
ATOM 691 N N . GLN A 1 89 ? 5.449 14.037 0.722 1.00 66.25 89 GLN A N 1
ATOM 692 C CA . GLN A 1 89 ? 6.423 12.982 0.436 1.00 66.25 89 GLN A CA 1
ATOM 693 C C . GLN A 1 89 ? 7.100 12.497 1.722 1.00 66.25 89 GLN A C 1
ATOM 695 O O . GLN A 1 89 ? 7.753 13.279 2.412 1.00 66.25 89 GLN A O 1
ATOM 700 N N . LEU A 1 90 ? 6.979 11.198 2.018 1.00 71.88 90 LEU A N 1
ATOM 701 C CA . LEU A 1 90 ? 7.950 10.493 2.862 1.00 71.88 90 LEU A CA 1
ATOM 702 C C . LEU A 1 90 ? 9.300 10.447 2.135 1.00 71.88 90 LEU A C 1
ATOM 704 O O . LEU A 1 90 ? 9.343 10.287 0.912 1.00 71.88 90 LEU A O 1
ATOM 708 N N . SER A 1 91 ? 10.407 10.556 2.874 1.00 77.44 91 SER A N 1
ATOM 709 C CA . SER A 1 91 ? 11.734 10.394 2.275 1.00 77.44 91 SER A CA 1
ATOM 710 C C . SER A 1 91 ? 11.951 8.946 1.813 1.00 77.44 91 SER A C 1
ATOM 712 O O . SER A 1 91 ? 11.355 8.006 2.346 1.00 77.44 91 SER A O 1
ATOM 714 N N . GLU A 1 92 ? 12.828 8.730 0.826 1.00 75.94 92 GLU A N 1
ATOM 715 C CA . GLU A 1 92 ? 13.143 7.370 0.370 1.00 75.94 92 GLU A CA 1
ATOM 716 C C . GLU A 1 92 ? 13.709 6.499 1.506 1.00 75.94 92 GLU A C 1
ATOM 718 O O . GLU A 1 92 ? 13.395 5.310 1.588 1.00 75.94 92 GLU A O 1
ATOM 723 N N . THR A 1 93 ? 14.495 7.094 2.405 1.00 79.38 93 THR A N 1
ATOM 724 C CA . THR A 1 93 ? 15.081 6.421 3.570 1.00 79.38 93 THR A CA 1
ATOM 725 C C . THR A 1 93 ? 14.010 5.969 4.558 1.00 79.38 93 THR A C 1
ATOM 727 O O . THR A 1 93 ? 14.000 4.798 4.947 1.00 79.38 93 THR A O 1
ATOM 730 N N . ASP A 1 94 ? 13.075 6.853 4.919 1.00 81.62 94 ASP A N 1
ATOM 731 C CA . ASP A 1 94 ? 11.978 6.518 5.839 1.00 81.62 94 ASP A CA 1
ATOM 732 C C . ASP A 1 94 ? 11.099 5.422 5.242 1.00 81.62 94 ASP A C 1
ATOM 734 O O . ASP A 1 94 ? 10.699 4.477 5.919 1.00 81.62 94 ASP A O 1
ATOM 738 N N . ARG A 1 95 ? 10.882 5.488 3.928 1.00 77.56 95 ARG A N 1
ATOM 739 C CA . ARG A 1 95 ? 10.115 4.489 3.195 1.00 77.56 95 ARG A CA 1
ATOM 740 C C . ARG A 1 95 ? 10.794 3.119 3.174 1.00 77.56 95 ARG A C 1
ATOM 742 O O . ARG A 1 95 ? 10.144 2.110 3.429 1.00 77.56 95 ARG A O 1
ATOM 749 N N . ARG A 1 96 ? 12.101 3.059 2.894 1.00 78.75 96 ARG A N 1
ATOM 750 C CA . ARG A 1 96 ? 12.874 1.804 2.964 1.00 78.75 96 ARG A CA 1
ATOM 751 C C . ARG A 1 96 ? 12.859 1.228 4.380 1.00 78.75 96 ARG A C 1
ATOM 753 O O . ARG A 1 96 ? 12.724 0.018 4.533 1.00 78.75 96 ARG A O 1
ATOM 760 N N . THR A 1 97 ? 12.941 2.092 5.389 1.00 82.44 97 THR A N 1
ATOM 761 C CA . THR A 1 97 ? 12.858 1.708 6.804 1.00 82.44 97 THR A CA 1
ATOM 762 C C . THR A 1 97 ? 11.489 1.117 7.135 1.00 82.44 97 THR A C 1
ATOM 764 O O . THR A 1 97 ? 11.418 0.058 7.752 1.00 82.44 97 THR A O 1
ATOM 767 N N . PHE A 1 98 ? 10.408 1.731 6.648 1.00 83.38 98 PHE A N 1
ATOM 768 C CA . PHE A 1 98 ? 9.049 1.211 6.792 1.00 83.38 98 PHE A CA 1
ATOM 769 C C . PHE A 1 98 ? 8.874 -0.153 6.104 1.00 83.38 98 PHE A C 1
ATOM 771 O O . PHE A 1 98 ? 8.379 -1.103 6.702 1.00 83.38 98 PHE A O 1
ATOM 778 N N . TYR A 1 99 ? 9.335 -0.305 4.858 1.00 77.81 99 TYR A N 1
ATOM 779 C CA . TYR A 1 99 ? 9.254 -1.597 4.162 1.00 77.81 99 TYR A CA 1
ATOM 780 C C . TYR A 1 99 ? 10.051 -2.710 4.853 1.00 77.81 99 TYR A C 1
ATOM 782 O O . TYR A 1 99 ? 9.699 -3.883 4.711 1.00 77.81 99 TYR A O 1
ATOM 790 N N . ALA A 1 100 ? 11.134 -2.353 5.549 1.00 77.69 100 ALA A N 1
ATOM 791 C CA . ALA A 1 100 ? 11.947 -3.284 6.320 1.00 77.69 100 ALA A CA 1
ATOM 792 C C . ALA A 1 100 ? 11.316 -3.647 7.675 1.00 77.69 100 ALA A C 1
ATOM 794 O O . ALA A 1 100 ? 11.579 -4.737 8.176 1.00 77.69 100 ALA A O 1
ATOM 795 N N . SER A 1 101 ? 10.498 -2.766 8.263 1.00 81.31 101 SER A N 1
ATOM 796 C CA . SER A 1 101 ? 9.821 -3.035 9.537 1.00 81.31 101 SER A CA 1
ATOM 797 C C . SER A 1 101 ? 8.567 -3.897 9.380 1.00 81.31 101 SER A C 1
ATOM 799 O O . SER A 1 101 ? 8.222 -4.633 10.304 1.00 81.31 101 SER A O 1
ATOM 801 N N . CYS A 1 102 ? 7.898 -3.854 8.224 1.00 81.19 102 CYS A N 1
ATOM 802 C CA . CYS A 1 102 ? 6.794 -4.766 7.929 1.00 81.19 102 CYS A CA 1
ATOM 803 C C . CYS A 1 102 ? 7.315 -6.184 7.628 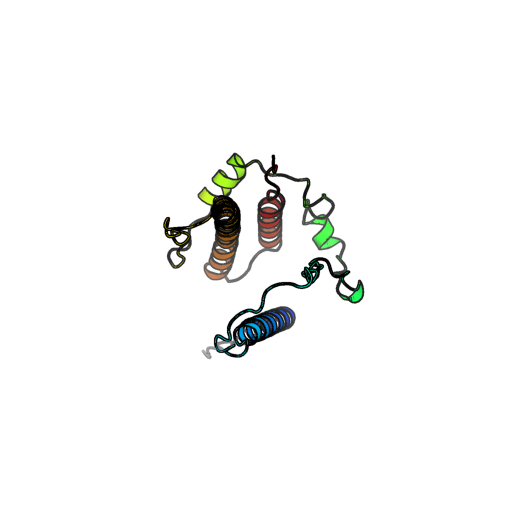1.00 81.19 102 CYS A C 1
ATOM 805 O O . CYS A 1 102 ? 8.136 -6.345 6.716 1.00 81.19 102 CYS A O 1
ATOM 807 N N . PRO A 1 103 ? 6.807 -7.226 8.317 1.00 81.62 103 PRO A N 1
ATOM 808 C CA . PRO A 1 103 ? 7.157 -8.608 8.014 1.00 81.62 103 PRO A CA 1
ATOM 809 C C . PRO A 1 103 ? 6.878 -8.956 6.549 1.00 81.62 103 PRO A C 1
ATOM 811 O O . PRO A 1 103 ? 5.899 -8.501 5.953 1.00 81.62 103 PRO A O 1
ATOM 814 N N . ARG A 1 104 ? 7.753 -9.769 5.958 1.00 82.31 104 ARG A N 1
ATOM 815 C CA . ARG A 1 104 ? 7.567 -10.287 4.601 1.00 82.31 104 ARG A CA 1
ATOM 816 C C . ARG A 1 104 ? 6.619 -11.484 4.653 1.00 82.31 104 ARG A C 1
ATOM 818 O O . ARG A 1 104 ? 6.788 -12.350 5.504 1.00 82.31 104 ARG A O 1
ATOM 825 N N . ASN A 1 105 ? 5.664 -11.549 3.729 1.00 81.69 105 ASN A N 1
ATOM 826 C CA . ASN A 1 105 ? 4.846 -12.742 3.547 1.00 81.69 105 ASN A CA 1
ATOM 827 C C . ASN A 1 105 ? 5.716 -13.859 2.949 1.00 81.69 105 ASN A C 1
ATOM 829 O O . ASN A 1 105 ? 6.276 -13.692 1.864 1.00 81.69 105 ASN A O 1
ATOM 833 N N . GLU A 1 106 ? 5.850 -14.978 3.660 1.00 83.44 106 GLU A N 1
ATOM 834 C CA . GLU A 1 106 ? 6.674 -16.115 3.226 1.00 83.44 106 GLU A CA 1
ATOM 835 C C . GLU A 1 106 ? 6.146 -16.768 1.940 1.00 83.44 106 GLU A C 1
ATOM 837 O O . GLU A 1 106 ? 6.926 -17.319 1.168 1.00 83.44 106 GLU A O 1
ATOM 842 N N . GLY A 1 107 ? 4.839 -16.664 1.673 1.00 83.69 107 GLY A N 1
ATOM 843 C CA . GLY A 1 107 ? 4.206 -17.215 0.475 1.00 83.69 107 GLY A CA 1
ATOM 844 C C . GLY A 1 107 ? 4.338 -16.347 -0.779 1.00 83.69 107 GLY A C 1
ATOM 845 O O . GLY A 1 107 ? 3.928 -16.789 -1.850 1.00 83.69 107 GLY A O 1
ATOM 846 N N . MET A 1 108 ? 4.879 -15.125 -0.677 1.00 83.19 108 MET A N 1
ATOM 847 C CA . MET A 1 108 ? 4.949 -14.186 -1.800 1.00 83.19 108 MET A CA 1
ATOM 848 C C . MET A 1 108 ? 6.388 -13.922 -2.257 1.00 83.19 108 MET A C 1
ATOM 850 O O . MET A 1 108 ? 7.279 -13.552 -1.485 1.00 83.19 108 MET A O 1
ATOM 854 N N . GLU A 1 109 ? 6.611 -14.053 -3.565 1.00 81.19 109 GLU A N 1
ATOM 855 C CA . GLU A 1 109 ? 7.859 -13.659 -4.206 1.00 81.19 109 GLU A CA 1
ATOM 856 C C . GLU A 1 109 ? 7.828 -12.162 -4.538 1.00 81.19 109 GLU A C 1
ATOM 858 O O . GLU A 1 109 ? 7.163 -11.710 -5.462 1.00 81.19 109 GLU A O 1
ATOM 863 N N . TYR A 1 110 ? 8.569 -11.375 -3.757 1.00 72.69 110 TYR A N 1
ATOM 864 C CA . TYR A 1 110 ? 8.747 -9.936 -3.985 1.00 72.69 110 TYR A CA 1
ATOM 865 C C . TYR A 1 110 ? 9.947 -9.632 -4.893 1.00 72.69 110 TYR A C 1
ATOM 867 O O . TYR A 1 110 ? 10.306 -8.469 -5.063 1.00 72.69 110 TYR A O 1
ATOM 875 N N . THR A 1 111 ? 10.627 -10.663 -5.401 1.00 70.88 111 THR A N 1
ATOM 876 C CA . THR A 1 111 ? 11.739 -10.499 -6.337 1.00 70.88 111 THR A CA 1
ATOM 877 C C . THR A 1 111 ? 11.134 -10.304 -7.720 1.00 70.88 111 THR A C 1
ATOM 879 O O . THR A 1 111 ? 10.448 -11.206 -8.197 1.00 70.88 111 THR A O 1
ATOM 882 N N . PRO A 1 112 ? 11.328 -9.153 -8.375 1.00 66.69 112 PRO A N 1
ATOM 883 C CA . PRO A 1 112 ? 10.775 -8.981 -9.706 1.00 66.69 112 PRO A CA 1
ATOM 884 C C . PRO A 1 112 ? 11.537 -9.880 -10.697 1.00 66.69 112 PRO A C 1
ATOM 886 O O . PRO A 1 112 ? 12.732 -10.129 -10.491 1.00 66.69 112 PRO A O 1
ATOM 889 N N . PRO A 1 113 ? 10.888 -10.358 -11.772 1.00 69.56 113 PRO A N 1
ATOM 890 C CA . PRO A 1 113 ? 11.553 -11.154 -12.798 1.00 69.56 113 PRO A CA 1
ATOM 891 C C . PRO A 1 113 ? 12.752 -10.403 -13.389 1.00 69.56 113 PRO A C 1
ATOM 893 O O . PRO A 1 113 ? 12.658 -9.209 -13.683 1.00 69.56 113 PRO A O 1
ATOM 896 N N . SER A 1 114 ? 13.880 -11.089 -13.585 1.00 65.88 114 SER A N 1
ATOM 897 C CA . SER A 1 114 ? 15.020 -10.504 -14.291 1.00 65.88 114 SER A CA 1
ATOM 898 C C . SER A 1 114 ? 14.689 -10.339 -15.775 1.00 65.88 114 SER A C 1
ATOM 900 O O . SER A 1 114 ? 14.194 -11.258 -16.429 1.00 65.88 114 SER A O 1
ATOM 902 N N . LEU A 1 115 ? 14.958 -9.154 -16.321 1.00 64.62 115 LEU A N 1
ATOM 903 C CA . LEU A 1 115 ? 14.765 -8.898 -17.744 1.00 64.62 115 LEU A CA 1
ATOM 904 C C . LEU A 1 115 ? 15.952 -9.459 -18.542 1.00 64.62 115 LEU A C 1
ATOM 906 O O . LEU A 1 115 ? 17.102 -9.250 -18.144 1.00 64.62 115 LEU A O 1
ATOM 910 N N . PRO A 1 116 ? 15.714 -10.165 -19.660 1.00 62.53 116 PRO A N 1
ATOM 911 C CA . PRO A 1 116 ? 16.788 -10.619 -20.532 1.00 62.53 116 PRO A CA 1
ATOM 912 C C . PRO A 1 116 ? 17.487 -9.423 -21.203 1.00 62.53 116 PRO A C 1
ATOM 914 O O . PRO A 1 116 ? 16.850 -8.594 -21.847 1.00 62.53 116 PRO A O 1
ATOM 917 N N . ASP A 1 117 ? 18.816 -9.369 -21.092 1.00 61.06 117 ASP A N 1
ATOM 918 C CA . ASP A 1 117 ? 19.680 -8.247 -21.519 1.00 61.06 117 ASP A CA 1
ATOM 919 C C . ASP A 1 117 ? 19.886 -8.150 -23.053 1.00 61.06 117 ASP A C 1
ATOM 921 O O . ASP A 1 117 ? 20.649 -7.331 -23.566 1.00 61.06 117 ASP A O 1
ATOM 925 N N . MET A 1 118 ? 19.226 -9.010 -23.831 1.00 61.66 118 MET A N 1
ATOM 926 C CA . MET A 1 118 ? 19.513 -9.182 -25.256 1.00 61.66 118 MET A CA 1
ATOM 927 C C . MET A 1 118 ? 18.592 -8.320 -26.131 1.00 61.66 118 MET A C 1
ATOM 929 O O . MET A 1 118 ? 17.394 -8.570 -26.235 1.00 61.66 118 MET A O 1
ATOM 933 N N . GLY A 1 119 ? 19.172 -7.336 -26.825 1.00 67.81 119 GLY A N 1
ATOM 934 C CA . GLY A 1 119 ? 18.553 -6.671 -27.983 1.00 67.81 119 GLY A CA 1
ATOM 935 C C . GLY A 1 119 ? 17.613 -5.494 -27.693 1.00 67.81 119 GLY A C 1
ATOM 936 O O . GLY A 1 119 ? 17.028 -4.952 -28.629 1.00 67.81 119 GLY A O 1
ATOM 937 N N . GLN A 1 120 ? 17.474 -5.058 -26.437 1.00 70.81 120 GLN A N 1
ATOM 938 C CA . GLN A 1 120 ? 16.599 -3.933 -26.097 1.00 70.81 120 GLN A CA 1
ATOM 939 C C . GLN A 1 120 ? 17.231 -2.560 -26.390 1.00 70.81 120 GLN A C 1
ATOM 941 O O . GLN A 1 120 ? 18.394 -2.281 -26.064 1.00 70.81 120 GLN A O 1
ATOM 946 N N . SER A 1 121 ? 16.426 -1.646 -26.940 1.00 80.69 121 SER A N 1
ATOM 947 C CA . SER A 1 121 ? 16.812 -0.243 -27.106 1.00 80.69 121 SER A CA 1
ATOM 948 C C . SER A 1 121 ? 17.060 0.434 -25.746 1.00 80.69 121 SER A C 1
ATOM 950 O O . SER A 1 121 ? 16.586 -0.006 -24.697 1.00 80.69 121 SER A O 1
ATOM 952 N N . GLN A 1 122 ? 17.819 1.535 -25.732 1.00 80.69 122 GLN A N 1
ATOM 953 C CA . GLN A 1 122 ? 18.056 2.299 -24.498 1.00 80.69 122 GLN A CA 1
ATOM 954 C C . GLN A 1 122 ? 16.752 2.869 -23.909 1.00 80.69 122 GLN A C 1
ATOM 956 O O . GLN A 1 122 ? 16.619 2.956 -22.690 1.00 80.69 122 GLN A O 1
ATOM 961 N N . SER A 1 123 ? 15.792 3.251 -24.759 1.00 84.19 123 SER A N 1
ATOM 962 C CA . SER A 1 123 ? 14.478 3.725 -24.318 1.00 84.19 123 SER A CA 1
ATOM 963 C C . SER A 1 123 ? 13.666 2.613 -23.656 1.00 84.19 123 SER A C 1
ATOM 965 O O . SER A 1 123 ? 13.123 2.852 -22.580 1.00 84.19 123 SER A O 1
ATOM 967 N N . ALA A 1 124 ? 13.662 1.405 -24.232 1.00 80.00 124 ALA A N 1
ATOM 968 C CA . ALA A 1 124 ? 13.000 0.237 -23.650 1.00 80.00 124 ALA A CA 1
ATOM 969 C C . ALA A 1 124 ? 13.564 -0.081 -22.259 1.00 80.00 124 ALA A C 1
ATOM 971 O O . ALA A 1 124 ? 12.813 -0.138 -21.294 1.00 80.00 124 ALA A O 1
ATOM 972 N N . ARG A 1 125 ? 14.896 -0.106 -22.108 1.00 81.69 125 ARG A N 1
ATOM 973 C CA . ARG A 1 125 ? 15.545 -0.330 -20.803 1.00 81.69 125 ARG A CA 1
ATOM 974 C C . ARG A 1 125 ? 15.167 0.700 -19.738 1.00 81.69 125 ARG A C 1
ATOM 976 O O . ARG A 1 125 ? 15.047 0.358 -18.566 1.00 81.69 125 ARG A O 1
ATOM 983 N N . ARG A 1 126 ? 14.990 1.972 -20.116 1.00 84.31 126 ARG A N 1
ATOM 984 C CA . ARG A 1 126 ? 14.555 3.025 -19.178 1.00 84.31 126 ARG A CA 1
ATOM 985 C C . ARG A 1 126 ? 13.101 2.843 -18.751 1.00 84.31 126 ARG A C 1
ATOM 987 O O . ARG A 1 126 ? 12.799 3.028 -17.576 1.00 84.31 126 ARG A O 1
ATOM 994 N N . GLN A 1 127 ? 12.220 2.499 -19.689 1.00 84.94 127 GLN A N 1
ATOM 995 C CA . GLN A 1 127 ? 10.812 2.223 -19.396 1.00 84.94 127 GLN A CA 1
ATOM 996 C C . GLN A 1 127 ? 10.677 0.997 -18.493 1.00 84.94 127 GLN A C 1
ATOM 998 O O . GLN A 1 127 ? 9.999 1.060 -17.471 1.00 84.94 127 GLN A O 1
ATOM 1003 N N . ASP A 1 128 ? 11.408 -0.063 -18.811 1.00 81.88 128 ASP A N 1
ATOM 1004 C CA . ASP A 1 128 ? 11.464 -1.287 -18.026 1.00 81.88 128 ASP A CA 1
ATOM 1005 C C . ASP A 1 128 ? 12.001 -1.040 -16.610 1.00 81.88 128 ASP A C 1
ATOM 1007 O O . ASP A 1 128 ? 11.410 -1.503 -15.637 1.00 81.88 128 ASP A O 1
ATOM 1011 N N . ALA A 1 129 ? 13.065 -0.245 -16.457 1.00 82.06 129 ALA A N 1
ATOM 1012 C CA . ALA A 1 129 ? 13.581 0.133 -15.141 1.00 82.06 129 ALA A CA 1
ATOM 1013 C C . ALA A 1 129 ? 12.561 0.942 -14.317 1.00 82.06 129 ALA A C 1
ATOM 1015 O O . ALA A 1 129 ? 12.439 0.736 -13.109 1.00 82.06 129 ALA A O 1
ATOM 1016 N N . ALA A 1 130 ? 11.804 1.840 -14.956 1.00 83.75 130 ALA A N 1
ATOM 1017 C CA . ALA A 1 130 ? 10.743 2.594 -14.290 1.00 83.75 130 ALA A CA 1
ATOM 1018 C C . ALA A 1 130 ? 9.572 1.688 -13.865 1.00 83.75 130 ALA A C 1
ATOM 1020 O O . ALA A 1 130 ? 9.046 1.834 -12.760 1.00 83.75 130 ALA A O 1
ATOM 1021 N N . LEU A 1 131 ? 9.189 0.725 -14.711 1.00 82.81 131 LEU A N 1
ATOM 1022 C CA . LEU A 1 131 ? 8.178 -0.282 -14.381 1.00 82.81 131 LEU A CA 1
ATOM 1023 C C . LEU A 1 131 ? 8.642 -1.192 -13.240 1.00 82.81 131 LEU A C 1
ATOM 1025 O O . LEU A 1 131 ? 7.866 -1.449 -12.323 1.00 82.81 131 LEU A O 1
ATOM 1029 N N . TYR A 1 132 ? 9.903 -1.623 -13.261 1.00 82.19 132 TYR A N 1
ATOM 1030 C CA . TYR A 1 132 ? 10.519 -2.415 -12.199 1.00 82.19 132 TYR A CA 1
ATOM 1031 C C . TYR A 1 132 ? 10.474 -1.677 -10.856 1.00 82.19 132 TYR A C 1
ATOM 1033 O O . TYR A 1 132 ? 10.043 -2.235 -9.846 1.00 82.19 132 TYR A O 1
ATOM 1041 N N . ASP A 1 133 ? 10.863 -0.400 -10.838 1.00 80.94 133 ASP A N 1
ATOM 1042 C CA . ASP A 1 133 ? 10.796 0.430 -9.636 1.00 80.94 133 ASP A CA 1
ATOM 1043 C C . ASP A 1 133 ? 9.347 0.578 -9.141 1.00 80.94 133 ASP A C 1
ATOM 1045 O O . ASP A 1 133 ? 9.077 0.420 -7.951 1.00 80.94 133 ASP A O 1
ATOM 1049 N N . LEU A 1 134 ? 8.380 0.785 -10.041 1.00 82.69 134 LEU A N 1
ATOM 1050 C CA . LEU A 1 134 ? 6.966 0.845 -9.671 1.00 82.69 134 LEU A CA 1
ATOM 1051 C C . LEU A 1 134 ? 6.461 -0.476 -9.071 1.00 82.69 134 LEU A C 1
ATOM 1053 O O . LEU A 1 134 ? 5.808 -0.456 -8.028 1.00 82.69 134 LEU A O 1
ATOM 1057 N N . GLN A 1 135 ? 6.780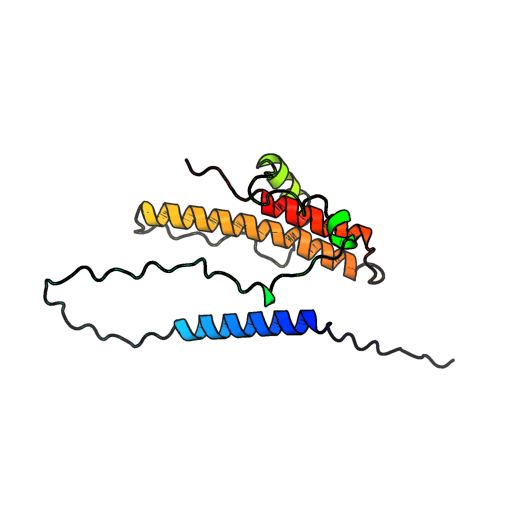 -1.614 -9.689 1.00 81.19 135 GLN A N 1
ATOM 1058 C CA . GLN A 1 135 ? 6.416 -2.943 -9.189 1.00 81.19 135 GLN A CA 1
ATOM 1059 C C . GLN A 1 135 ? 7.002 -3.196 -7.803 1.00 81.19 135 GLN A C 1
ATOM 1061 O O . GLN A 1 135 ? 6.278 -3.609 -6.898 1.00 81.19 135 GLN A O 1
ATOM 1066 N N . TYR A 1 136 ? 8.283 -2.880 -7.604 1.00 78.75 136 TYR A N 1
ATOM 1067 C CA . TYR A 1 136 ? 8.932 -2.990 -6.303 1.00 78.75 136 TYR A CA 1
ATOM 1068 C C . TYR A 1 136 ? 8.200 -2.156 -5.241 1.00 78.75 136 TYR A C 1
ATOM 1070 O O . TYR A 1 136 ? 7.860 -2.662 -4.170 1.00 78.75 136 TYR A O 1
ATOM 1078 N N . LYS A 1 137 ? 7.875 -0.899 -5.555 1.00 79.38 137 LYS A N 1
ATOM 1079 C CA . LYS A 1 137 ? 7.152 0.003 -4.647 1.00 79.38 137 LYS A CA 1
ATOM 1080 C C . LYS A 1 137 ? 5.745 -0.502 -4.312 1.00 79.38 137 LYS A C 1
ATOM 1082 O O . LYS A 1 137 ? 5.361 -0.486 -3.142 1.00 79.38 137 LYS A O 1
ATOM 1087 N N . LEU A 1 138 ? 5.000 -0.986 -5.308 1.00 82.69 138 LEU A N 1
ATOM 1088 C CA . LEU A 1 138 ? 3.673 -1.584 -5.119 1.00 82.69 138 LEU A CA 1
ATOM 1089 C C . LEU A 1 138 ? 3.742 -2.862 -4.277 1.00 82.69 138 LEU A C 1
ATOM 1091 O O . LEU A 1 138 ? 2.937 -3.034 -3.365 1.00 82.69 138 LEU A O 1
ATOM 1095 N N . SER A 1 139 ? 4.751 -3.705 -4.501 1.00 79.56 139 SER A N 1
ATOM 1096 C CA . SER A 1 139 ? 4.997 -4.903 -3.688 1.00 79.56 139 SER A CA 1
ATOM 1097 C C . SER A 1 139 ? 5.304 -4.566 -2.223 1.00 79.56 139 SER A C 1
ATOM 1099 O O . SER A 1 139 ? 4.995 -5.330 -1.317 1.00 79.56 139 SER A O 1
ATOM 1101 N N . GLY A 1 140 ? 5.879 -3.394 -1.949 1.00 81.12 140 GLY A N 1
ATOM 1102 C CA . GLY A 1 140 ? 6.094 -2.931 -0.582 1.00 81.12 140 GLY A CA 1
ATOM 1103 C C . GLY A 1 140 ? 4.792 -2.578 0.147 1.00 81.12 140 GLY A C 1
ATOM 1104 O O . GLY A 1 140 ? 4.716 -2.757 1.359 1.00 81.12 140 GLY A O 1
ATOM 1105 N N . ILE A 1 141 ? 3.764 -2.115 -0.577 1.00 85.94 141 ILE A N 1
ATOM 1106 C CA . ILE A 1 141 ? 2.446 -1.753 -0.023 1.00 85.94 141 ILE A CA 1
ATOM 1107 C C . ILE A 1 141 ? 1.629 -2.998 0.348 1.00 85.94 141 ILE A C 1
ATOM 1109 O O . ILE A 1 141 ? 0.812 -2.934 1.261 1.00 85.94 141 ILE A O 1
ATOM 1113 N N . THR A 1 142 ? 1.862 -4.148 -0.289 1.00 87.06 142 THR A N 1
ATOM 1114 C CA . THR A 1 142 ? 1.131 -5.381 0.053 1.00 87.06 142 THR A CA 1
ATOM 1115 C C . THR A 1 142 ? 1.541 -5.956 1.410 1.00 87.06 142 THR A C 1
ATOM 1117 O O . THR A 1 142 ? 0.703 -6.519 2.101 1.00 87.06 142 THR A O 1
ATOM 1120 N N . ARG A 1 143 ? 2.781 -5.733 1.870 1.00 86.81 143 ARG A N 1
ATOM 1121 C CA . ARG A 1 143 ? 3.260 -6.205 3.188 1.00 86.81 143 ARG A CA 1
ATOM 1122 C C . ARG A 1 143 ? 2.444 -5.693 4.382 1.00 86.81 143 ARG A C 1
ATOM 1124 O O . ARG A 1 143 ? 2.002 -6.523 5.172 1.00 86.81 143 ARG A O 1
ATOM 1131 N N . PRO A 1 144 ? 2.222 -4.375 4.563 1.00 88.38 144 PRO A N 1
ATOM 1132 C CA . PRO A 1 144 ? 1.374 -3.891 5.648 1.00 88.38 144 PRO A CA 1
ATOM 1133 C C . PRO A 1 144 ? -0.080 -4.366 5.515 1.00 88.38 144 PRO A C 1
ATOM 1135 O O . PRO A 1 144 ? -0.724 -4.554 6.541 1.00 88.38 144 PRO A O 1
ATOM 1138 N N . ILE A 1 145 ? -0.592 -4.594 4.294 1.00 90.12 145 ILE A N 1
ATOM 1139 C CA . ILE A 1 145 ? -1.937 -5.161 4.074 1.00 90.12 145 ILE A CA 1
ATOM 1140 C C . ILE A 1 145 ? -1.997 -6.599 4.604 1.00 90.12 145 ILE A C 1
ATOM 1142 O O . ILE A 1 145 ? -2.862 -6.912 5.421 1.00 90.12 145 ILE A O 1
ATOM 1146 N N . ASP A 1 146 ? -1.053 -7.448 4.195 1.00 88.69 146 ASP A N 1
ATOM 1147 C CA . ASP A 1 146 ? -0.958 -8.842 4.641 1.00 88.69 146 ASP A CA 1
ATOM 1148 C C . ASP A 1 146 ? -0.782 -8.922 6.164 1.00 88.69 146 ASP A C 1
ATOM 1150 O O . ASP A 1 146 ? -1.460 -9.697 6.841 1.00 88.69 146 ASP A O 1
ATOM 1154 N N . TYR A 1 147 ? 0.094 -8.078 6.718 1.00 86.75 147 TYR A N 1
ATOM 1155 C CA . TYR A 1 147 ? 0.341 -8.004 8.155 1.00 86.75 147 TYR A CA 1
ATOM 1156 C C . TYR A 1 147 ? -0.911 -7.592 8.937 1.00 86.75 147 TYR A C 1
ATOM 1158 O O . TYR A 1 147 ? -1.219 -8.203 9.959 1.00 86.75 147 TYR A O 1
ATOM 1166 N N . PHE A 1 148 ? -1.665 -6.607 8.443 1.00 88.75 148 PHE A N 1
ATOM 1167 C CA . PHE A 1 148 ? -2.915 -6.181 9.065 1.00 88.75 148 PHE A CA 1
ATOM 1168 C C . PHE A 1 148 ? -3.939 -7.323 9.103 1.00 88.75 148 PHE A C 1
ATOM 1170 O O . PHE A 1 148 ? -4.452 -7.636 10.172 1.00 88.75 148 PHE A O 1
ATOM 1177 N N . ILE A 1 149 ? -4.166 -8.025 7.985 1.00 88.38 149 ILE A N 1
ATOM 1178 C CA . ILE A 1 149 ? -5.084 -9.180 7.932 1.00 88.38 149 ILE A CA 1
ATOM 1179 C C . ILE A 1 149 ? -4.639 -10.312 8.864 1.00 88.38 149 ILE A C 1
ATOM 1181 O O . ILE A 1 149 ? -5.462 -10.932 9.544 1.00 88.38 149 ILE A O 1
ATOM 1185 N N . HIS A 1 150 ? -3.336 -10.566 8.936 1.00 86.25 150 HIS A N 1
ATOM 1186 C CA . HIS A 1 150 ? -2.774 -11.541 9.856 1.00 86.25 150 HIS A CA 1
ATOM 1187 C C . HIS A 1 150 ? -3.064 -11.177 11.322 1.00 86.25 150 HIS A C 1
ATOM 1189 O O . HIS A 1 150 ? -3.460 -12.044 12.100 1.00 86.25 150 HIS A O 1
ATOM 1195 N N . GLN A 1 151 ? -2.943 -9.898 11.697 1.00 85.06 151 GLN A N 1
ATOM 1196 C CA . GLN A 1 151 ? -3.319 -9.422 13.032 1.00 85.06 151 GLN A CA 1
ATOM 1197 C C . GLN A 1 151 ? -4.820 -9.571 13.304 1.00 85.06 151 GLN A C 1
ATOM 1199 O O . GLN A 1 151 ? -5.183 -10.013 14.393 1.00 85.06 151 GLN A O 1
ATOM 1204 N N . CYS A 1 152 ? -5.682 -9.284 12.320 1.00 85.81 152 CYS A N 1
ATOM 1205 C CA . CYS A 1 152 ? -7.125 -9.520 12.440 1.00 85.81 152 CYS A CA 1
ATOM 1206 C C . CYS A 1 152 ? -7.433 -10.991 12.751 1.00 85.81 152 CYS A C 1
ATOM 1208 O O . CYS A 1 152 ? -8.320 -11.282 13.542 1.00 85.81 152 CYS A O 1
ATOM 1210 N N . THR A 1 153 ? -6.694 -11.913 12.125 1.00 84.44 153 THR A N 1
ATOM 1211 C CA . THR A 1 153 ? -6.990 -13.355 12.153 1.00 84.44 153 THR A CA 1
ATOM 1212 C C . THR A 1 153 ? -6.382 -14.072 13.361 1.00 84.44 153 THR A C 1
ATOM 1214 O O . THR A 1 153 ? -6.952 -15.049 13.835 1.00 84.44 153 THR A O 1
ATOM 1217 N N . GLN A 1 154 ? -5.229 -13.619 13.872 1.00 79.94 154 GLN A N 1
ATOM 1218 C CA . GLN A 1 154 ? -4.608 -14.209 15.067 1.00 79.94 154 GLN A CA 1
ATOM 1219 C C . GLN A 1 154 ? -5.236 -13.744 16.394 1.00 79.94 154 GLN A C 1
ATOM 1221 O O . GLN A 1 154 ? -5.043 -14.403 17.415 1.00 79.94 154 GLN A O 1
ATOM 1226 N N . GLY A 1 155 ? -5.939 -12.606 16.402 1.00 74.44 155 GLY A N 1
ATOM 1227 C CA . GLY A 1 155 ? -6.684 -12.112 17.567 1.00 74.44 155 GLY A CA 1
ATOM 1228 C C . GLY A 1 155 ? -8.041 -12.803 17.754 1.00 74.44 155 GLY A C 1
ATOM 1229 O O . GLY A 1 155 ? -8.287 -13.873 17.207 1.00 74.44 155 GLY A O 1
ATOM 1230 N N . ASP A 1 156 ? -8.966 -12.172 18.486 1.00 73.44 156 ASP A N 1
ATOM 1231 C CA . ASP A 1 156 ? -10.360 -12.654 18.582 1.00 73.44 156 ASP A CA 1
ATOM 1232 C C . ASP A 1 156 ? -11.205 -12.357 17.319 1.00 73.44 156 ASP A C 1
ATOM 1234 O O . ASP A 1 156 ? -12.416 -12.572 17.314 1.00 73.44 156 ASP A O 1
ATOM 1238 N N . GLY A 1 157 ? -10.575 -11.846 16.254 1.00 68.12 157 GLY A N 1
ATOM 1239 C CA . GLY A 1 157 ? -11.241 -11.348 15.050 1.00 68.12 157 GLY A CA 1
ATOM 1240 C C . GLY A 1 157 ? -11.584 -9.853 15.084 1.00 68.12 157 GLY A C 1
ATOM 1241 O O . GLY A 1 157 ? -11.861 -9.271 14.034 1.00 68.12 157 GLY A O 1
ATOM 1242 N N . ALA A 1 158 ? -11.554 -9.195 16.247 1.00 76.50 158 ALA A N 1
ATOM 1243 C CA . ALA A 1 158 ? -11.914 -7.789 16.383 1.00 76.50 158 ALA A CA 1
ATOM 1244 C C . ALA A 1 158 ? -10.721 -6.859 16.134 1.00 76.50 158 ALA A C 1
ATOM 1246 O O . ALA A 1 158 ? -9.742 -6.822 16.880 1.00 76.50 158 ALA A O 1
ATOM 1247 N N . VAL A 1 159 ? -10.851 -6.018 15.109 1.00 83.12 159 VAL A N 1
ATOM 1248 C CA . VAL A 1 159 ? -9.969 -4.867 14.901 1.00 83.12 159 VAL A CA 1
ATOM 1249 C C . VAL A 1 159 ? -10.590 -3.645 15.552 1.00 83.12 159 VAL A C 1
ATOM 1251 O O . VAL A 1 159 ? -11.732 -3.279 15.254 1.00 83.12 159 VAL A O 1
ATOM 1254 N N . SER A 1 160 ? -9.834 -2.966 16.415 1.00 87.56 160 SER A N 1
ATOM 1255 C CA . SER A 1 160 ? -10.306 -1.704 16.969 1.00 87.56 160 SER A CA 1
ATOM 1256 C C . SER A 1 160 ? -10.376 -0.636 15.873 1.00 87.56 160 SER A C 1
ATOM 1258 O O . SER A 1 160 ? -9.557 -0.580 14.954 1.00 87.56 160 SER A O 1
ATOM 1260 N N . ARG A 1 161 ? -11.333 0.291 15.989 1.00 85.38 161 ARG A N 1
ATOM 1261 C CA . ARG A 1 161 ? -11.417 1.445 15.078 1.00 85.38 161 ARG A CA 1
ATOM 1262 C C . ARG A 1 161 ? -10.091 2.211 15.002 1.00 85.38 161 ARG A C 1
ATOM 1264 O O . ARG A 1 161 ? -9.760 2.738 13.944 1.00 85.38 161 ARG A O 1
ATOM 1271 N N . LYS A 1 162 ? -9.355 2.289 16.114 1.00 88.25 162 LYS A N 1
ATOM 1272 C CA . LYS A 1 162 ? -8.058 2.961 16.179 1.00 88.25 162 LYS A CA 1
ATOM 1273 C C . LYS A 1 162 ? -7.032 2.263 15.285 1.00 88.25 162 LYS A C 1
ATOM 1275 O O . LYS A 1 162 ? -6.427 2.935 14.460 1.00 88.25 162 LYS A O 1
ATOM 1280 N N . ASP A 1 163 ? -6.907 0.944 15.386 1.00 87.50 163 ASP A N 1
ATOM 1281 C CA . ASP A 1 163 ? -5.928 0.181 14.602 1.00 87.50 163 ASP A CA 1
ATOM 1282 C C . ASP A 1 163 ? -6.233 0.253 13.101 1.00 87.50 163 ASP A C 1
ATOM 1284 O O . ASP A 1 163 ? -5.329 0.434 12.288 1.00 87.50 163 ASP A O 1
ATOM 1288 N N . ALA A 1 164 ? -7.516 0.211 12.722 1.00 89.38 164 ALA A N 1
ATOM 1289 C CA . ALA A 1 164 ? -7.938 0.387 11.331 1.00 89.38 164 ALA A CA 1
ATOM 1290 C C . ALA A 1 164 ? -7.613 1.791 10.783 1.00 89.38 164 ALA A C 1
ATOM 1292 O O . ALA A 1 164 ? -7.217 1.939 9.625 1.00 89.38 164 ALA A O 1
ATOM 1293 N N . VAL A 1 165 ? -7.767 2.832 11.608 1.00 89.31 165 VAL A N 1
ATOM 1294 C CA . VAL A 1 165 ? -7.404 4.212 11.247 1.00 89.31 165 VAL A CA 1
ATOM 1295 C C . VAL A 1 165 ? -5.888 4.369 11.131 1.00 89.31 165 VAL A C 1
ATOM 1297 O O . VAL A 1 165 ? -5.418 4.974 10.168 1.00 89.31 165 VAL A O 1
ATOM 1300 N N . ASP A 1 166 ? -5.124 3.809 12.068 1.00 88.56 166 ASP A N 1
ATOM 1301 C CA . ASP A 1 166 ? -3.660 3.858 12.057 1.00 88.56 166 ASP A CA 1
ATOM 1302 C C . ASP A 1 166 ? -3.107 3.115 10.827 1.00 88.56 166 ASP A C 1
ATOM 1304 O O . ASP A 1 166 ? -2.262 3.647 10.104 1.00 88.56 166 ASP A O 1
ATOM 1308 N N . PHE A 1 167 ? -3.667 1.946 10.500 1.00 89.06 167 PHE A N 1
ATOM 1309 C CA . PHE A 1 167 ? -3.388 1.233 9.253 1.00 89.06 167 PHE A CA 1
ATOM 1310 C C . PHE A 1 167 ? -3.676 2.096 8.014 1.00 89.06 167 PHE A C 1
ATOM 1312 O O . PHE A 1 167 ? -2.814 2.238 7.145 1.00 89.06 167 PHE A O 1
ATOM 1319 N N . ALA A 1 168 ? -4.854 2.723 7.939 1.00 89.31 168 ALA A N 1
ATOM 1320 C CA . ALA A 1 168 ? -5.219 3.570 6.806 1.00 89.31 168 ALA A CA 1
ATOM 1321 C C . ALA A 1 168 ? -4.274 4.773 6.642 1.00 89.31 168 ALA A C 1
ATOM 1323 O O . ALA A 1 168 ? -3.912 5.112 5.515 1.00 89.31 168 ALA A O 1
ATOM 1324 N N . ASN A 1 169 ? -3.854 5.405 7.742 1.00 86.44 169 ASN A N 1
ATOM 1325 C CA . ASN A 1 169 ? -2.876 6.493 7.708 1.00 86.44 169 ASN A CA 1
ATOM 1326 C C . ASN A 1 169 ? -1.517 6.003 7.184 1.00 86.44 169 ASN A C 1
ATOM 1328 O O . ASN A 1 169 ? -0.985 6.604 6.254 1.00 86.44 169 ASN A O 1
ATOM 1332 N N . ASN A 1 170 ? -1.018 4.867 7.684 1.00 85.94 170 ASN A N 1
ATOM 1333 C CA . ASN A 1 170 ? 0.252 4.284 7.240 1.00 85.94 170 ASN A CA 1
ATOM 1334 C C . ASN A 1 170 ? 0.261 3.974 5.736 1.00 85.94 170 ASN A C 1
ATOM 1336 O O . ASN A 1 170 ? 1.209 4.325 5.036 1.00 85.94 170 ASN A O 1
ATOM 1340 N N . ILE A 1 171 ? -0.804 3.352 5.217 1.00 87.94 171 ILE A N 1
ATOM 1341 C CA . ILE A 1 171 ? -0.921 3.052 3.783 1.00 87.94 171 ILE A CA 1
ATOM 1342 C C . ILE A 1 171 ? -0.961 4.340 2.956 1.00 87.94 171 ILE A C 1
ATOM 1344 O O . ILE A 1 171 ? -0.307 4.422 1.918 1.00 87.94 171 ILE A O 1
ATOM 1348 N N . ARG A 1 172 ? -1.698 5.364 3.400 1.00 85.31 172 ARG A N 1
ATOM 1349 C CA . ARG A 1 172 ? -1.770 6.643 2.679 1.00 85.31 172 ARG A CA 1
ATOM 1350 C C . ARG A 1 172 ? -0.425 7.345 2.645 1.00 85.31 172 ARG A C 1
ATOM 1352 O O . ARG A 1 172 ? 0.000 7.744 1.570 1.00 85.31 172 ARG A O 1
ATOM 1359 N N . ASP A 1 173 ? 0.270 7.432 3.771 1.00 80.69 173 ASP A N 1
ATOM 1360 C CA . ASP A 1 173 ? 1.587 8.066 3.820 1.00 80.69 173 ASP A CA 1
ATOM 1361 C C . ASP A 1 173 ? 2.586 7.329 2.911 1.00 80.69 173 ASP A C 1
ATOM 1363 O O . ASP A 1 173 ? 3.341 7.958 2.164 1.00 80.69 173 ASP A O 1
ATOM 1367 N N . LEU A 1 174 ? 2.515 5.993 2.881 1.00 79.88 174 LEU A N 1
ATOM 1368 C CA . LEU A 1 174 ? 3.340 5.143 2.027 1.00 79.88 174 LEU A CA 1
ATOM 1369 C C . LEU A 1 174 ? 3.098 5.366 0.526 1.00 79.88 174 LEU A C 1
ATOM 1371 O O . LEU A 1 174 ? 4.053 5.367 -0.255 1.00 79.88 174 LEU A O 1
ATOM 1375 N N . ILE A 1 175 ? 1.838 5.557 0.117 1.00 79.94 175 ILE A N 1
ATOM 1376 C CA . ILE A 1 175 ? 1.467 5.790 -1.287 1.00 79.94 175 ILE A CA 1
ATOM 1377 C C . ILE A 1 175 ? 1.704 7.255 -1.691 1.00 79.94 175 ILE A C 1
ATOM 1379 O O . ILE A 1 175 ? 2.135 7.510 -2.815 1.00 79.94 175 ILE A O 1
ATOM 1383 N N . ASN A 1 176 ? 1.494 8.226 -0.798 1.00 74.38 176 ASN A N 1
ATOM 1384 C CA . ASN A 1 176 ? 1.706 9.648 -1.098 1.00 74.38 176 ASN A CA 1
ATOM 1385 C C . ASN A 1 176 ? 3.173 9.962 -1.458 1.00 74.38 176 ASN A C 1
ATOM 1387 O O . ASN A 1 176 ? 3.457 10.879 -2.226 1.00 74.38 176 ASN A O 1
ATOM 1391 N N . GLY A 1 177 ? 4.127 9.159 -0.977 1.00 61.34 177 GLY A N 1
ATOM 1392 C CA . GLY A 1 177 ? 5.550 9.282 -1.311 1.00 61.34 177 GLY A CA 1
ATOM 1393 C C . GLY A 1 177 ? 5.947 8.890 -2.744 1.00 61.34 177 GLY A C 1
ATOM 1394 O O . GLY A 1 177 ? 7.141 8.770 -3.015 1.00 61.34 177 GLY A O 1
ATOM 1395 N N . ASN A 1 178 ? 5.006 8.639 -3.665 1.00 52.84 178 ASN A N 1
ATOM 1396 C CA . ASN A 1 178 ? 5.328 7.980 -4.937 1.00 52.84 178 ASN A CA 1
ATOM 1397 C C . ASN A 1 178 ? 5.838 8.885 -6.075 1.00 52.84 178 ASN A C 1
ATOM 1399 O O . ASN A 1 178 ? 6.189 8.381 -7.142 1.00 52.84 178 ASN A O 1
ATOM 1403 N N . SER A 1 179 ? 5.952 10.196 -5.882 1.00 43.78 179 SER A N 1
ATOM 1404 C CA . SER A 1 179 ? 6.522 11.095 -6.895 1.00 43.78 179 SER A CA 1
ATOM 1405 C C . SER A 1 179 ? 8.013 11.325 -6.651 1.00 43.78 179 SER A C 1
ATOM 1407 O O . SER A 1 179 ? 8.431 12.360 -6.131 1.00 43.78 179 SER A O 1
ATOM 1409 N N . GLY A 1 180 ? 8.823 10.340 -7.049 1.00 41.12 180 GLY A N 1
ATOM 1410 C CA . GLY A 1 180 ? 10.244 10.567 -7.294 1.00 41.12 180 GLY A CA 1
ATOM 1411 C C . GLY A 1 180 ? 10.397 11.678 -8.331 1.00 41.12 180 GLY A C 1
ATOM 1412 O O . GLY A 1 180 ? 9.717 11.670 -9.356 1.00 41.12 180 GLY A O 1
ATOM 1413 N N . LYS A 1 181 ? 11.256 12.658 -8.038 1.00 40.47 181 LYS A N 1
ATOM 1414 C CA . LYS A 1 181 ? 11.650 13.698 -8.990 1.00 40.47 181 LYS A CA 1
ATOM 1415 C C . LYS A 1 181 ? 12.104 13.023 -10.283 1.00 40.47 181 LYS A C 1
ATOM 1417 O O . LYS A 1 181 ? 13.106 12.313 -10.274 1.00 40.47 181 LYS A O 1
ATOM 1422 N N . HIS A 1 182 ? 11.374 13.247 -11.367 1.00 35.50 182 HIS A N 1
ATOM 1423 C CA . HIS A 1 182 ? 11.914 12.996 -12.691 1.00 35.50 182 HIS A CA 1
ATOM 1424 C C . HIS A 1 182 ? 12.859 14.173 -13.007 1.00 35.50 182 HIS A C 1
ATOM 1426 O O . HIS A 1 182 ? 12.411 15.317 -12.879 1.00 35.50 182 HIS A O 1
ATOM 1432 N N . PRO A 1 183 ? 14.152 13.930 -13.290 1.00 37.41 183 PRO A N 1
ATOM 1433 C CA . PRO A 1 183 ? 15.050 14.961 -13.803 1.00 37.41 183 PRO A CA 1
ATOM 1434 C C . PRO A 1 183 ? 14.619 15.433 -15.195 1.00 37.41 183 PRO A C 1
ATOM 1436 O O . PRO A 1 183 ? 13.982 14.629 -15.923 1.00 37.41 183 PRO A O 1
#

Sequence (183 aa):
MSNNEGNHTDMPPQWALQLTEQIKLLETRLSSVGRGPDIAMAPVPASVDAEMVPEVQYVVKRPATYDLKLFPEPRNAITSMDKDFFKSQLSETDRRTFYASCPRNEGMEYTPPSLPDMGQSQSARRQDAALYDLQYKLSGITRPIDYFIHQCTQGDGAVSRKDAVD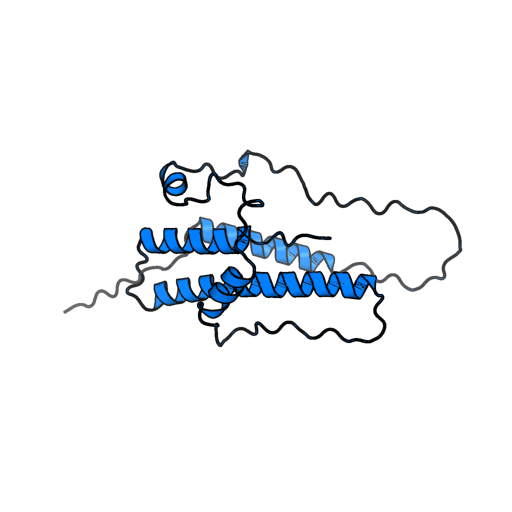FANNIRDLINGNSGKHP

Organism: Zancudomyces culisetae (NCBI:txid1213189)

Foldseek 3Di:
DDDDPPPPPPDDDPVVVVVVVVVVVVVVVVVVVPDDDPPDDDDDDDDDDDDPPPPPPPDDPDDCVPDDDDDVVLVVLQVCNPPDLQPLADDPVVLVVLLVPQDDDPPDDLDDDDDDPPDDDPVRVVVVVVVNVVSNLVSSLVRLVVVLVVVCVVPPNDDDPNNVSVSVNVSSNSNSNPDDDDD

Secondary structure (DSSP, 8-state):
----------PPPHHHHHHHHHHHHHHHHHHHHT--------PPPP-----------------GGGS----HHHHHH-TTTTS-TTT-PPPHHHHHHHHHHSPPPTT---SPPPPP-SS--HHHHHHHHHHHHHHHHHHHHHHHHHHHHHHHHHTTSPPPHHHHHHHHHHHHHHHHTT-----